Protein AF-G4Q9A7-F1 (afdb_monomer_lite)

pLDDT: mean 78.75, std 16.13, range [38.94, 95.5]

Radius of gyration: 29.59 Å; chains: 1; bounding box: 59×90×65 Å

Structure (mmCIF, N/CA/C/O backbone):
data_AF-G4Q9A7-F1
#
_entry.id   AF-G4Q9A7-F1
#
loop_
_atom_site.group_PDB
_atom_site.id
_atom_site.type_symbol
_atom_site.label_atom_id
_atom_site.label_alt_id
_atom_site.label_comp_id
_atom_site.label_asym_id
_atom_site.label_entity_id
_atom_site.label_seq_id
_atom_site.pdbx_PDB_ins_code
_atom_site.Cartn_x
_atom_site.Cartn_y
_atom_site.Cartn_z
_atom_site.occupancy
_atom_site.B_iso_or_equiv
_atom_site.auth_seq_id
_atom_site.auth_comp_id
_atom_site.auth_asym_id
_atom_site.auth_atom_id
_atom_site.pdbx_PDB_model_num
ATOM 1 N N . MET A 1 1 ? 39.204 -4.825 -16.937 1.00 47.31 1 MET A N 1
ATOM 2 C CA . MET A 1 1 ? 37.774 -4.792 -16.556 1.00 47.31 1 MET A CA 1
ATOM 3 C C . MET A 1 1 ? 37.375 -6.071 -15.795 1.00 47.31 1 MET A C 1
ATOM 5 O O . MET A 1 1 ? 36.718 -6.921 -16.368 1.00 47.31 1 MET A O 1
ATOM 9 N N . LEU A 1 2 ? 37.795 -6.270 -14.532 1.00 53.53 2 LEU A N 1
ATOM 10 C CA . LEU A 1 2 ? 37.547 -7.545 -13.803 1.00 53.53 2 LEU A CA 1
ATOM 11 C C . LEU A 1 2 ? 37.202 -7.400 -12.306 1.00 53.53 2 LEU A C 1
ATOM 13 O O . LEU A 1 2 ? 36.906 -8.392 -11.647 1.00 53.53 2 LEU A O 1
ATOM 17 N N . ARG A 1 3 ? 37.195 -6.180 -11.748 1.00 54.41 3 ARG A N 1
ATOM 18 C CA . ARG A 1 3 ? 36.888 -5.967 -10.319 1.00 54.41 3 ARG A CA 1
ATOM 19 C C . ARG A 1 3 ? 35.410 -6.207 -9.976 1.00 54.41 3 ARG A C 1
ATOM 21 O O . ARG A 1 3 ? 35.099 -6.456 -8.823 1.00 54.41 3 ARG A O 1
ATOM 28 N N . ASN A 1 4 ? 34.518 -6.188 -10.968 1.00 64.62 4 ASN A N 1
ATOM 29 C CA . ASN A 1 4 ? 33.072 -6.302 -10.762 1.00 64.62 4 ASN A CA 1
ATOM 30 C C . ASN A 1 4 ? 32.555 -7.756 -10.837 1.00 64.62 4 ASN A C 1
ATOM 32 O O . ASN A 1 4 ? 31.618 -8.097 -10.132 1.00 64.62 4 ASN A O 1
ATOM 36 N N . ALA A 1 5 ? 33.207 -8.650 -11.593 1.00 71.88 5 ALA A N 1
ATOM 37 C CA . ALA A 1 5 ? 32.721 -10.024 -11.794 1.00 71.88 5 ALA A CA 1
ATOM 38 C C . ALA A 1 5 ? 32.775 -10.884 -10.515 1.00 71.88 5 ALA A C 1
ATOM 40 O O . ALA A 1 5 ? 31.812 -11.571 -10.186 1.00 71.88 5 ALA A O 1
ATOM 41 N N . LYS A 1 6 ? 33.879 -10.808 -9.753 1.00 77.31 6 LYS A N 1
ATOM 42 C CA . LYS A 1 6 ? 34.002 -11.506 -8.457 1.00 77.31 6 LYS A CA 1
ATOM 43 C C . LYS A 1 6 ? 33.049 -10.931 -7.407 1.00 77.31 6 LYS A C 1
ATOM 45 O O . LYS A 1 6 ? 32.463 -11.683 -6.639 1.00 77.31 6 LYS A O 1
ATOM 50 N N . VAL A 1 7 ? 32.866 -9.609 -7.413 1.00 78.69 7 VAL A N 1
ATOM 51 C CA . VAL A 1 7 ? 31.940 -8.915 -6.507 1.00 78.69 7 VAL A CA 1
ATOM 52 C C . VAL A 1 7 ? 30.492 -9.295 -6.824 1.00 78.69 7 VAL A C 1
ATOM 54 O O . VAL A 1 7 ? 29.751 -9.643 -5.915 1.00 78.69 7 VAL A O 1
ATOM 57 N N . GLN A 1 8 ? 30.091 -9.319 -8.098 1.00 72.81 8 GLN A N 1
ATOM 58 C CA . GLN A 1 8 ? 28.752 -9.759 -8.503 1.00 72.81 8 GLN A CA 1
ATOM 59 C C . GLN A 1 8 ? 28.483 -11.226 -8.169 1.00 72.81 8 GLN A C 1
ATOM 61 O O . GLN A 1 8 ? 27.385 -11.549 -7.721 1.00 72.81 8 GLN A O 1
ATOM 66 N N . ALA A 1 9 ? 29.471 -12.105 -8.355 1.00 81.44 9 ALA A N 1
ATOM 67 C CA . ALA A 1 9 ? 29.343 -13.514 -7.999 1.00 81.44 9 ALA A CA 1
ATOM 68 C C . ALA A 1 9 ? 29.120 -13.703 -6.488 1.00 81.44 9 ALA A C 1
ATOM 70 O O . ALA A 1 9 ? 28.230 -14.456 -6.095 1.00 81.44 9 ALA A O 1
ATOM 71 N N . GLU A 1 10 ? 29.857 -12.971 -5.648 1.00 79.62 10 GLU A N 1
ATOM 72 C CA . GLU A 1 10 ? 29.693 -13.043 -4.193 1.00 79.62 10 GLU A CA 1
ATOM 73 C C . GLU A 1 10 ? 28.380 -12.396 -3.726 1.00 79.62 10 GLU A C 1
ATOM 75 O O . GLU A 1 10 ? 27.679 -12.967 -2.897 1.00 79.62 10 GLU A O 1
ATOM 80 N N . VAL A 1 11 ? 27.961 -11.272 -4.323 1.00 80.19 11 VAL A N 1
ATOM 81 C CA . VAL A 1 11 ? 26.635 -10.670 -4.073 1.00 80.19 11 VAL A CA 1
ATOM 82 C C . VAL A 1 11 ? 25.514 -11.646 -4.432 1.00 80.19 11 VAL A C 1
ATOM 84 O O . VAL A 1 11 ? 24.544 -11.773 -3.684 1.00 80.19 11 VAL A O 1
ATOM 87 N N . LYS A 1 12 ? 25.642 -12.359 -5.556 1.00 81.19 12 LYS A N 1
ATOM 88 C CA . LYS A 1 12 ? 24.676 -13.382 -5.968 1.00 81.19 12 LYS A CA 1
ATOM 89 C C . LYS A 1 12 ? 24.626 -14.525 -4.954 1.00 81.19 12 LYS A C 1
ATOM 91 O O . LYS A 1 12 ? 23.538 -14.887 -4.521 1.00 81.19 12 LYS A O 1
ATOM 96 N N . ARG A 1 13 ? 25.786 -15.032 -4.525 1.00 82.75 13 ARG A N 1
ATOM 97 C CA . ARG A 1 13 ? 25.894 -16.092 -3.513 1.00 82.75 13 ARG A CA 1
ATOM 98 C C . ARG A 1 13 ? 25.275 -15.677 -2.175 1.00 82.75 13 ARG A C 1
ATOM 100 O O . ARG A 1 13 ? 24.488 -16.435 -1.619 1.00 82.75 13 ARG A O 1
ATOM 107 N N . LEU A 1 14 ? 25.592 -14.481 -1.677 1.00 79.44 14 LEU A N 1
ATOM 108 C CA . LEU A 1 14 ? 25.073 -13.964 -0.405 1.00 79.44 14 LEU A CA 1
ATOM 109 C C . LEU A 1 14 ? 23.556 -13.765 -0.445 1.00 79.44 14 LEU A C 1
ATOM 111 O O . LEU A 1 14 ? 22.870 -14.181 0.484 1.00 79.44 14 LEU A O 1
ATOM 115 N N . ARG A 1 15 ? 23.016 -13.205 -1.537 1.00 71.12 15 ARG A N 1
ATOM 116 C CA . ARG A 1 15 ? 21.561 -13.099 -1.739 1.00 71.12 15 ARG A CA 1
ATOM 117 C C . ARG A 1 15 ? 20.889 -14.465 -1.713 1.00 71.12 15 ARG A C 1
ATOM 119 O O . ARG A 1 15 ? 19.848 -14.604 -1.092 1.00 71.12 15 ARG A O 1
ATOM 126 N N . GLN A 1 16 ? 21.505 -15.462 -2.340 1.00 68.12 16 GLN A N 1
ATOM 127 C CA . GLN A 1 16 ? 20.978 -16.822 -2.395 1.00 68.12 16 GLN A CA 1
ATOM 128 C C . GLN A 1 16 ? 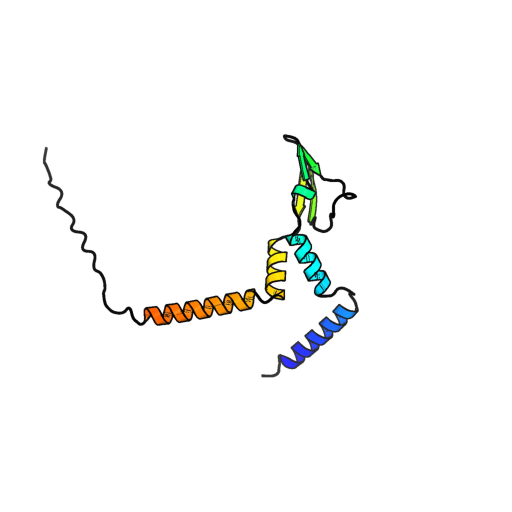20.996 -17.496 -1.014 1.00 68.12 16 GLN A C 1
ATOM 130 O O . GLN A 1 16 ? 20.026 -18.144 -0.641 1.00 68.12 16 GLN A O 1
ATOM 135 N N . ILE A 1 17 ? 22.043 -17.275 -0.211 1.00 71.88 17 ILE A N 1
ATOM 136 C CA . ILE A 1 17 ? 22.110 -17.741 1.186 1.00 71.88 17 ILE A CA 1
ATOM 137 C C . ILE A 1 17 ? 21.037 -17.059 2.047 1.00 71.88 17 ILE A C 1
ATOM 139 O O . ILE A 1 17 ? 20.332 -17.737 2.789 1.00 71.88 17 ILE A O 1
ATOM 143 N N . MET A 1 18 ? 20.878 -15.736 1.933 1.00 62.62 18 MET A N 1
ATOM 144 C CA . MET A 1 18 ? 19.840 -14.996 2.662 1.00 62.62 18 MET A CA 1
ATOM 145 C C . MET A 1 18 ? 18.428 -15.445 2.264 1.00 62.62 18 MET A C 1
ATOM 147 O O . MET A 1 18 ? 17.587 -15.645 3.135 1.0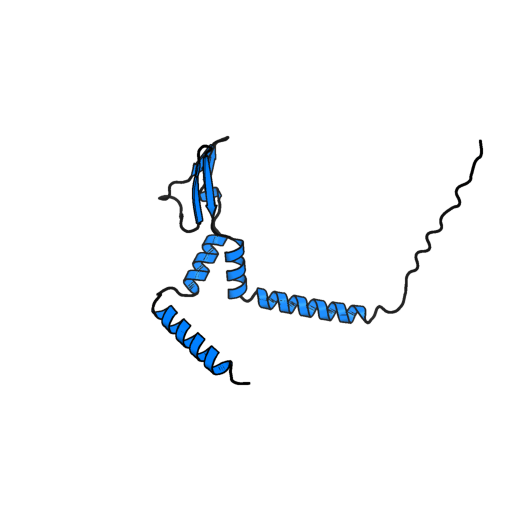0 62.62 18 MET A O 1
ATOM 151 N N . GLN A 1 19 ? 18.191 -15.659 0.968 1.00 59.78 19 GLN A N 1
ATOM 152 C CA . GLN A 1 19 ? 16.923 -16.143 0.416 1.00 59.78 19 GLN A CA 1
ATOM 153 C C . GLN A 1 19 ? 16.600 -17.586 0.828 1.00 59.78 19 GLN A C 1
ATOM 155 O O . GLN A 1 19 ? 15.443 -17.970 0.840 1.00 59.78 19 GLN A O 1
ATOM 160 N N . HIS A 1 20 ? 17.599 -18.403 1.163 1.00 59.91 20 HIS A N 1
ATOM 161 C CA . HIS A 1 20 ? 17.354 -19.730 1.730 1.00 59.91 20 HIS A CA 1
ATOM 162 C C . HIS A 1 20 ? 17.031 -19.691 3.230 1.00 59.91 20 HIS A C 1
ATOM 164 O O . HIS A 1 20 ? 16.467 -20.651 3.745 1.00 59.91 20 HIS A O 1
ATOM 170 N N . HIS A 1 21 ? 17.416 -18.627 3.943 1.00 59.47 21 HIS A N 1
ATOM 171 C CA . HIS A 1 21 ? 17.200 -18.512 5.388 1.00 59.47 21 HIS A CA 1
ATOM 172 C C . HIS A 1 21 ? 15.908 -17.761 5.745 1.00 59.47 21 HIS A C 1
ATOM 174 O O . HIS A 1 21 ? 15.295 -18.060 6.766 1.00 59.47 21 HIS A O 1
ATOM 180 N N . LEU A 1 22 ? 15.473 -16.821 4.898 1.00 57.59 22 LEU A N 1
ATOM 181 C CA . LEU A 1 22 ? 14.101 -16.316 4.884 1.00 57.59 22 LEU A CA 1
ATOM 182 C C . LEU A 1 22 ? 13.340 -17.058 3.788 1.00 57.59 22 LEU A C 1
ATOM 184 O O . LEU A 1 22 ? 13.634 -16.839 2.621 1.00 57.59 22 LEU A O 1
ATOM 188 N N . ASP A 1 23 ? 12.341 -17.865 4.138 1.00 63.44 23 ASP A N 1
ATOM 189 C CA . ASP A 1 23 ? 11.438 -18.558 3.198 1.00 63.44 23 ASP A CA 1
ATOM 190 C C . ASP A 1 23 ? 10.466 -17.575 2.494 1.00 63.44 23 ASP A C 1
ATOM 192 O O . ASP A 1 23 ? 9.271 -17.817 2.369 1.00 63.44 23 ASP A O 1
ATOM 196 N N . VAL A 1 24 ? 10.973 -16.396 2.117 1.00 70.00 24 VAL A N 1
ATOM 197 C CA . VAL A 1 24 ? 10.248 -15.273 1.521 1.00 70.00 24 VAL A CA 1
ATOM 198 C C . VAL A 1 24 ? 10.864 -14.998 0.155 1.00 70.00 24 VAL A C 1
ATOM 200 O O . VAL A 1 24 ? 12.003 -14.537 0.028 1.00 70.00 24 VAL A O 1
ATOM 203 N N . GLY A 1 25 ? 10.108 -15.312 -0.889 1.00 81.44 25 GLY A N 1
ATOM 204 C CA . GLY A 1 25 ? 10.489 -15.124 -2.276 1.00 81.44 25 GLY A CA 1
ATOM 205 C C . GLY A 1 25 ? 10.075 -13.765 -2.838 1.00 81.44 25 GLY A C 1
ATOM 206 O O . GLY A 1 25 ? 9.324 -12.989 -2.251 1.00 81.44 25 GLY A O 1
ATOM 207 N N . VAL A 1 26 ? 10.523 -13.496 -4.066 1.00 83.56 26 VAL A N 1
ATOM 208 C CA . VAL A 1 26 ? 10.082 -12.314 -4.828 1.00 83.56 26 VAL A CA 1
ATOM 209 C C . VAL A 1 26 ? 8.573 -12.361 -5.101 1.00 83.56 26 VAL A C 1
ATOM 211 O O . VAL A 1 26 ? 7.928 -11.319 -5.154 1.00 83.56 26 VAL A O 1
ATOM 214 N N . SER A 1 27 ? 8.001 -13.565 -5.220 1.00 86.38 27 SER A N 1
ATOM 215 C CA . SER A 1 27 ? 6.554 -13.763 -5.352 1.00 86.38 27 SER A CA 1
ATOM 216 C C . SER A 1 27 ? 5.789 -13.155 -4.175 1.00 86.38 27 SER A C 1
ATOM 218 O O . SER A 1 27 ? 4.812 -12.446 -4.395 1.00 86.38 27 SER A O 1
ATOM 220 N N . ASP A 1 28 ? 6.254 -13.368 -2.943 1.00 90.00 28 ASP A N 1
ATOM 221 C CA . ASP A 1 28 ? 5.582 -12.867 -1.740 1.00 90.00 28 ASP A CA 1
ATOM 222 C C . ASP A 1 28 ? 5.627 -11.336 -1.679 1.00 90.00 28 ASP A C 1
ATOM 224 O O . ASP A 1 28 ? 4.632 -10.685 -1.362 1.00 90.00 28 ASP A O 1
ATOM 228 N N . LEU A 1 29 ? 6.755 -10.742 -2.085 1.00 89.94 29 LEU A N 1
ATOM 229 C CA . LEU A 1 29 ? 6.885 -9.289 -2.204 1.00 89.94 29 LEU A CA 1
ATOM 230 C C . LEU A 1 29 ? 5.920 -8.711 -3.249 1.00 89.94 29 LEU A C 1
ATOM 232 O O . LEU A 1 29 ? 5.288 -7.685 -3.002 1.00 89.94 29 LEU A O 1
ATOM 236 N N . VAL A 1 30 ? 5.787 -9.359 -4.410 1.00 91.88 30 VAL A N 1
ATOM 237 C CA . VAL A 1 30 ? 4.857 -8.929 -5.467 1.00 91.88 30 VAL A CA 1
ATOM 238 C C . VAL A 1 30 ? 3.409 -9.050 -4.995 1.00 91.88 30 VAL A C 1
ATOM 240 O O . VAL A 1 30 ? 2.629 -8.119 -5.192 1.00 91.88 30 VAL A O 1
ATOM 243 N N . GLN A 1 31 ? 3.053 -10.151 -4.326 1.00 92.31 31 GLN A N 1
ATOM 244 C CA . GLN A 1 31 ? 1.726 -10.335 -3.733 1.00 92.31 31 GLN A CA 1
ATOM 245 C C . GLN A 1 31 ? 1.419 -9.248 -2.698 1.00 92.31 31 GLN A C 1
ATOM 247 O O . GLN A 1 31 ? 0.332 -8.669 -2.718 1.00 92.31 31 GLN A O 1
ATOM 252 N N . TYR A 1 32 ? 2.387 -8.909 -1.844 1.00 94.44 32 TYR A N 1
ATOM 253 C CA . TYR A 1 32 ? 2.252 -7.808 -0.894 1.00 94.44 32 TYR A CA 1
ATOM 254 C C . TYR A 1 32 ? 2.058 -6.458 -1.596 1.00 94.44 32 TYR A C 1
ATOM 256 O O . TYR A 1 32 ? 1.140 -5.715 -1.258 1.00 94.44 32 TYR A O 1
ATOM 264 N N . CYS A 1 33 ? 2.852 -6.149 -2.626 1.00 94.88 33 CYS A N 1
ATOM 265 C CA . CYS A 1 33 ? 2.704 -4.901 -3.380 1.00 94.88 33 CYS A CA 1
ATOM 266 C C . CYS A 1 33 ? 1.325 -4.793 -4.052 1.00 94.88 33 CYS A C 1
ATOM 268 O O . CYS A 1 33 ? 0.698 -3.737 -3.996 1.00 94.88 33 CYS A O 1
ATOM 270 N N . LEU A 1 34 ? 0.820 -5.882 -4.643 1.00 94.62 34 LEU A N 1
ATOM 271 C CA . LEU A 1 34 ? -0.527 -5.923 -5.226 1.00 94.62 34 LEU A CA 1
ATOM 272 C C . LEU A 1 34 ? -1.605 -5.631 -4.180 1.00 94.62 34 LEU A C 1
ATOM 274 O O . LEU A 1 34 ? -2.545 -4.884 -4.449 1.00 94.62 34 LEU A O 1
ATOM 278 N N . LYS A 1 35 ? -1.439 -6.175 -2.975 1.00 94.75 35 LYS A N 1
ATOM 279 C CA . LYS A 1 35 ? -2.329 -5.914 -1.847 1.00 94.75 35 LYS A CA 1
ATOM 280 C C . LYS A 1 35 ? -2.324 -4.444 -1.436 1.00 94.75 35 LYS A C 1
ATOM 282 O O . LYS A 1 35 ? -3.390 -3.857 -1.297 1.00 94.75 35 LYS A O 1
ATOM 287 N N . VAL A 1 36 ? -1.146 -3.833 -1.298 1.00 95.50 36 VAL A N 1
ATOM 288 C CA . VAL A 1 36 ? -1.005 -2.402 -0.966 1.00 95.50 36 VAL A CA 1
ATOM 289 C C . VAL A 1 36 ? -1.656 -1.522 -2.036 1.00 95.50 36 VAL A C 1
ATOM 291 O O . VAL A 1 36 ? -2.385 -0.585 -1.716 1.00 95.50 36 VAL A O 1
ATOM 294 N N . VAL A 1 37 ? -1.441 -1.837 -3.316 1.00 94.56 37 VAL A N 1
ATOM 295 C CA . VAL A 1 37 ? -2.050 -1.107 -4.437 1.00 94.56 37 VAL A CA 1
ATOM 296 C C . VAL A 1 37 ? -3.579 -1.202 -4.402 1.00 94.56 37 VAL A C 1
ATOM 298 O O . VAL A 1 37 ? -4.260 -0.183 -4.563 1.00 94.56 37 VAL A O 1
ATOM 301 N N . GLY A 1 38 ? -4.103 -2.410 -4.175 1.00 92.50 38 GLY A N 1
ATOM 302 C CA . GLY A 1 38 ? -5.537 -2.700 -4.151 1.00 92.50 38 GLY A CA 1
ATOM 303 C C . GLY A 1 38 ? -6.262 -2.265 -2.878 1.00 92.50 38 GLY A C 1
ATOM 304 O O . GLY A 1 38 ? -7.482 -2.161 -2.899 1.00 92.50 38 GLY A O 1
ATOM 305 N N . ALA A 1 39 ? -5.542 -1.986 -1.791 1.00 94.38 39 ALA A N 1
ATOM 306 C CA . ALA A 1 39 ? -6.137 -1.587 -0.522 1.00 94.38 39 ALA A CA 1
ATOM 307 C C . ALA A 1 39 ? -6.911 -0.272 -0.651 1.00 94.38 39 ALA A C 1
ATOM 309 O O . ALA A 1 39 ? -6.340 0.743 -1.060 1.00 94.38 39 ALA A O 1
ATOM 310 N N . ASP A 1 40 ? -8.183 -0.255 -0.263 1.00 91.75 40 ASP A N 1
ATOM 311 C CA . ASP A 1 40 ? -8.965 0.975 -0.195 1.00 91.75 40 ASP A CA 1
ATOM 312 C C . ASP A 1 40 ? -9.129 1.453 1.249 1.00 91.75 40 ASP A C 1
ATOM 314 O O . ASP A 1 40 ? -9.325 0.660 2.165 1.00 91.75 40 ASP A O 1
ATOM 318 N N . LEU A 1 41 ? -9.068 2.769 1.465 1.00 89.00 41 LEU A N 1
ATOM 319 C CA . LEU A 1 41 ? -9.239 3.339 2.803 1.00 89.00 41 LEU A CA 1
ATOM 320 C C . LEU A 1 41 ? -10.669 3.126 3.325 1.00 89.00 41 LEU A C 1
ATOM 322 O O . LEU A 1 41 ? -10.863 3.022 4.537 1.00 89.00 41 LEU A O 1
ATOM 326 N N . GLY A 1 42 ? -11.650 3.050 2.419 1.00 90.12 42 GLY A N 1
ATOM 327 C CA . GLY A 1 42 ? -13.056 2.828 2.750 1.00 90.12 42 GLY A CA 1
ATOM 328 C C . GLY A 1 42 ? -13.320 1.503 3.464 1.00 90.12 42 GLY A C 1
ATOM 329 O O . GLY A 1 42 ? -14.224 1.440 4.293 1.00 90.12 42 GLY A O 1
ATOM 330 N N . ASP A 1 43 ? -12.490 0.483 3.235 1.00 91.19 43 ASP A N 1
ATOM 331 C CA . ASP A 1 43 ? -12.619 -0.807 3.919 1.00 91.19 43 ASP A CA 1
ATOM 332 C C . ASP A 1 43 ? -12.307 -0.685 5.418 1.00 91.19 43 ASP A C 1
ATOM 334 O O . ASP A 1 43 ? -12.902 -1.365 6.250 1.00 91.19 43 ASP A O 1
ATOM 338 N N . TYR A 1 44 ? -11.397 0.219 5.789 1.00 91.56 44 TYR A N 1
ATOM 339 C CA . TYR A 1 44 ? -10.912 0.361 7.165 1.00 91.56 44 TYR A CA 1
ATOM 340 C C . TYR A 1 44 ? -11.659 1.419 7.963 1.00 91.56 44 TYR A C 1
ATOM 342 O O . TYR A 1 44 ? -11.542 1.450 9.190 1.00 91.56 44 TYR A O 1
ATOM 350 N N . VAL A 1 45 ? -12.375 2.320 7.291 1.00 92.00 45 VAL A N 1
ATOM 351 C CA . VAL A 1 45 ? -12.886 3.544 7.901 1.00 92.00 45 VAL A CA 1
ATOM 352 C C . VAL A 1 45 ? -14.339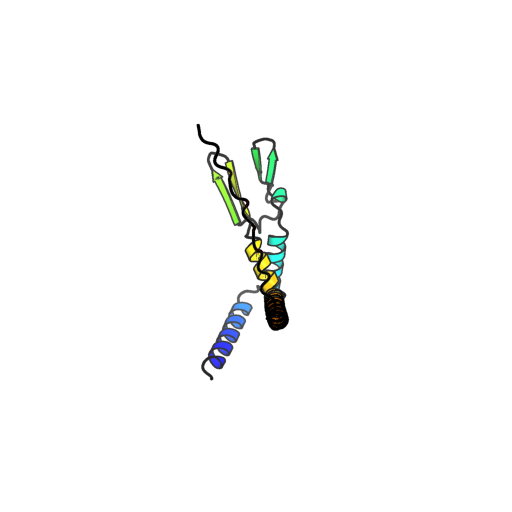 3.778 7.524 1.00 92.00 45 VAL A C 1
ATOM 354 O O . VAL A 1 45 ? -14.699 3.861 6.356 1.00 92.00 45 VAL A O 1
ATOM 357 N N . THR A 1 46 ? -15.171 3.991 8.539 1.00 89.12 46 THR A N 1
ATOM 358 C CA . THR A 1 46 ? -16.558 4.425 8.368 1.00 89.12 46 THR A CA 1
ATOM 359 C C . THR A 1 46 ? -16.730 5.862 8.844 1.00 89.12 46 THR A C 1
ATOM 361 O O . THR A 1 46 ? -16.310 6.237 9.943 1.00 89.12 46 THR A O 1
ATOM 364 N N . PHE A 1 47 ? -17.366 6.671 7.999 1.00 86.12 47 PHE A N 1
ATOM 365 C CA . PHE A 1 47 ? -17.704 8.059 8.290 1.00 86.12 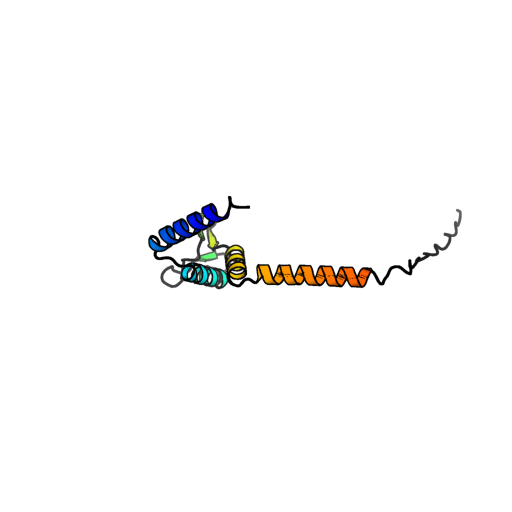47 PHE A CA 1
ATOM 366 C C . PHE A 1 47 ? -19.166 8.138 8.732 1.00 86.12 47 PHE A C 1
ATOM 368 O O . PHE A 1 47 ? -20.065 7.754 7.987 1.00 86.12 47 PHE A O 1
ATOM 375 N N . ASN A 1 48 ? -19.415 8.639 9.942 1.00 84.56 48 ASN A N 1
ATOM 376 C CA . ASN A 1 48 ? -20.760 8.911 10.440 1.00 84.56 48 ASN A CA 1
ATOM 377 C C . ASN A 1 48 ? -20.854 10.377 10.879 1.00 84.56 48 ASN A C 1
ATOM 379 O O . ASN A 1 48 ? -20.507 10.732 12.010 1.00 84.56 48 ASN A O 1
ATOM 383 N N . GLY A 1 49 ? -21.266 11.243 9.949 1.00 84.62 49 GLY A N 1
ATOM 384 C CA . GLY A 1 49 ? -21.262 12.692 10.141 1.00 84.62 49 GLY A CA 1
ATOM 385 C C . GLY A 1 49 ? -19.845 13.213 10.392 1.00 84.62 49 GLY A C 1
ATOM 386 O O . GLY A 1 49 ? -18.982 13.104 9.528 1.00 84.62 49 GLY A O 1
ATOM 387 N N . PHE A 1 50 ? -19.605 13.749 11.590 1.00 80.69 50 PHE A N 1
ATOM 388 C CA . PHE A 1 50 ? -18.297 14.267 12.018 1.00 80.69 50 PHE A CA 1
ATOM 389 C C . PHE A 1 50 ? -17.422 13.233 12.745 1.00 80.69 50 PHE A C 1
ATOM 391 O O . PHE A 1 50 ? -16.343 13.573 13.222 1.00 80.69 50 PHE A O 1
ATOM 398 N N . ASN A 1 51 ? -17.884 11.986 12.884 1.00 82.38 51 ASN A N 1
ATOM 399 C CA . ASN A 1 51 ? -17.155 10.941 13.594 1.00 82.38 51 ASN A CA 1
ATOM 400 C C . ASN A 1 51 ? -16.575 9.913 12.619 1.00 82.38 51 ASN A C 1
ATOM 402 O O . ASN A 1 51 ? -17.250 9.466 11.691 1.00 82.38 51 ASN A O 1
ATOM 406 N N . VAL A 1 52 ? -15.329 9.523 12.873 1.00 86.25 52 VAL A N 1
ATOM 407 C CA . VAL A 1 52 ? -14.594 8.516 12.108 1.00 86.25 52 VAL A CA 1
ATOM 408 C C . VAL A 1 52 ? -14.405 7.291 12.993 1.00 86.25 52 VAL A C 1
ATOM 410 O O . VAL A 1 52 ? -13.864 7.404 14.095 1.00 86.25 52 VAL A O 1
ATOM 413 N N . LYS A 1 53 ? -14.840 6.122 12.518 1.00 88.69 53 LYS A N 1
ATOM 414 C CA . LYS A 1 53 ? -14.665 4.845 13.220 1.00 88.69 53 LYS A CA 1
ATOM 415 C C . LYS A 1 53 ? -13.874 3.869 12.368 1.00 88.69 53 LYS A C 1
ATOM 417 O O . LYS A 1 53 ? -14.122 3.756 11.170 1.00 88.69 53 LYS A O 1
ATOM 422 N N . LEU A 1 54 ? -12.961 3.145 13.006 1.00 91.31 54 LEU A N 1
ATOM 423 C CA . LEU A 1 54 ? -12.242 2.052 12.364 1.00 91.31 54 LEU A CA 1
ATOM 424 C C . LEU A 1 54 ? -13.111 0.792 12.306 1.00 91.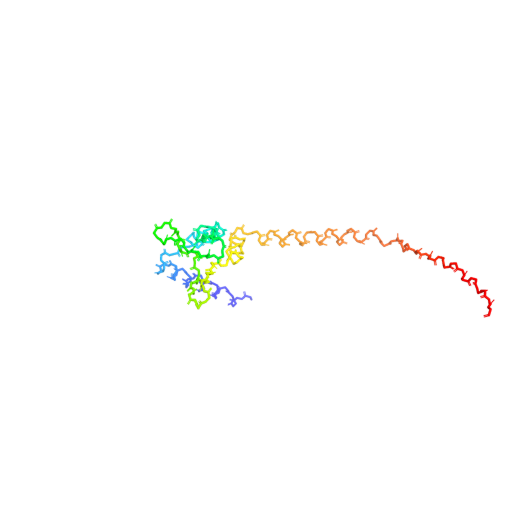31 54 LEU A C 1
ATOM 426 O O . LEU A 1 54 ? -13.877 0.522 13.236 1.00 91.31 54 LEU A O 1
ATOM 430 N N . ALA A 1 55 ? -12.975 0.031 11.225 1.00 90.50 55 ALA A N 1
ATOM 431 C CA . ALA A 1 55 ? -13.557 -1.297 11.096 1.00 90.50 55 ALA A CA 1
ATOM 432 C C . ALA A 1 55 ? -12.908 -2.285 12.083 1.00 90.50 55 ALA A C 1
ATOM 434 O O . ALA A 1 55 ? -11.764 -2.106 12.511 1.00 90.50 55 ALA A O 1
ATOM 435 N N . ASP A 1 56 ? -13.639 -3.340 12.455 1.00 89.88 56 ASP A N 1
ATOM 436 C CA . ASP A 1 56 ? -13.091 -4.382 13.323 1.00 89.88 56 ASP A CA 1
ATOM 437 C C . ASP A 1 56 ? -11.996 -5.150 12.571 1.00 89.88 56 ASP A C 1
ATOM 439 O O . ASP A 1 56 ? -12.230 -5.693 11.490 1.00 89.88 56 ASP A O 1
ATOM 443 N N . SER A 1 57 ? -10.816 -5.252 13.183 1.00 89.19 57 SER A N 1
ATOM 444 C CA . SER A 1 57 ? -9.679 -6.052 12.709 1.00 89.19 57 SER A CA 1
ATOM 445 C C . SER A 1 57 ? -10.023 -7.509 12.372 1.00 89.19 57 SER A C 1
ATOM 447 O O . SER A 1 57 ? -9.327 -8.137 11.585 1.00 89.19 57 SER A O 1
ATOM 449 N N . LYS A 1 58 ? -11.097 -8.069 12.943 1.00 91.00 58 LYS A N 1
ATOM 450 C CA . LYS A 1 58 ? -11.573 -9.422 12.609 1.00 91.00 58 LYS A CA 1
ATOM 451 C C . LYS A 1 58 ? -12.276 -9.503 11.257 1.00 91.00 58 LYS A C 1
ATOM 453 O O . LYS A 1 58 ? -12.432 -10.594 10.719 1.00 91.00 58 LYS A O 1
ATOM 458 N N . THR A 1 59 ? -12.753 -8.369 10.753 1.00 89.12 59 THR A N 1
ATOM 459 C CA . THR A 1 59 ? -13.541 -8.275 9.518 1.00 89.12 59 THR A CA 1
ATOM 460 C C . THR A 1 59 ? -12.751 -7.730 8.339 1.00 89.12 59 THR A C 1
ATOM 462 O O . THR A 1 59 ? -13.180 -7.911 7.204 1.00 89.12 59 THR A O 1
ATOM 465 N N . VAL A 1 60 ? -11.610 -7.084 8.593 1.00 89.31 60 VAL A N 1
ATOM 466 C CA . VAL A 1 60 ? -10.801 -6.428 7.562 1.00 89.31 60 VAL A CA 1
ATOM 467 C C . VAL A 1 60 ? -9.337 -6.809 7.692 1.00 89.31 60 VAL A C 1
ATOM 469 O O . VAL A 1 60 ? -8.825 -7.041 8.785 1.00 89.31 60 VAL A O 1
ATOM 472 N N . ASP A 1 61 ? -8.646 -6.862 6.562 1.00 88.88 61 ASP A N 1
ATOM 473 C CA . ASP A 1 61 ? -7.246 -7.254 6.507 1.00 88.88 61 ASP A CA 1
ATOM 474 C C . ASP A 1 61 ? -6.319 -6.089 6.864 1.00 88.88 61 ASP A C 1
ATOM 476 O O . ASP A 1 61 ? -5.965 -5.267 6.027 1.00 88.88 61 ASP A O 1
ATOM 480 N N . THR A 1 62 ? -5.872 -6.019 8.113 1.00 91.88 62 THR A N 1
ATOM 481 C CA . THR A 1 62 ? -5.079 -4.880 8.599 1.00 91.88 62 THR A CA 1
ATOM 482 C C . THR A 1 62 ? -3.603 -4.904 8.192 1.00 91.88 62 THR A C 1
ATOM 484 O O . THR A 1 62 ? -2.839 -4.064 8.656 1.00 91.88 62 THR A O 1
ATOM 487 N N . SER A 1 63 ? -3.154 -5.850 7.364 1.00 92.19 63 SER A N 1
ATOM 488 C CA . SER A 1 63 ? -1.721 -5.994 7.035 1.00 92.19 63 SER A CA 1
ATOM 489 C C . SER A 1 63 ? -1.134 -4.861 6.187 1.00 92.19 63 SER A C 1
ATOM 491 O O . SER A 1 63 ? 0.081 -4.721 6.131 1.00 92.19 63 SER A O 1
ATOM 493 N N . VAL A 1 64 ? -1.977 -4.053 5.541 1.00 94.50 64 VAL A N 1
ATOM 494 C CA . VAL A 1 64 ? -1.580 -2.855 4.776 1.00 94.50 64 VAL A CA 1
ATOM 495 C C . VAL A 1 64 ? -1.684 -1.568 5.600 1.00 94.50 64 VAL A C 1
ATOM 497 O O . VAL A 1 64 ? -1.476 -0.471 5.080 1.00 94.50 64 VAL A O 1
ATOM 500 N N . VAL A 1 65 ? -2.048 -1.676 6.881 1.00 94.25 65 VAL A N 1
ATOM 501 C CA . VAL A 1 65 ? -2.092 -0.541 7.802 1.00 94.25 65 VAL A CA 1
ATOM 502 C C . VAL A 1 65 ? -0.692 -0.328 8.365 1.00 94.25 65 VAL A C 1
ATOM 504 O O . VAL A 1 65 ? -0.164 -1.168 9.087 1.00 94.25 65 VAL A O 1
ATOM 507 N N . SER A 1 66 ? -0.104 0.822 8.048 1.00 94.12 66 SER A N 1
ATOM 508 C CA . SER A 1 66 ? 1.247 1.192 8.474 1.00 94.12 66 SER A CA 1
ATOM 509 C C . SER A 1 66 ? 1.259 1.762 9.895 1.00 94.12 66 SER A C 1
ATOM 511 O O . SER A 1 66 ? 2.150 1.465 10.689 1.00 94.12 66 SER A O 1
ATOM 513 N N . GLU A 1 67 ? 0.262 2.580 10.248 1.00 93.38 67 GLU A N 1
ATOM 514 C CA . GLU A 1 67 ? 0.216 3.243 11.552 1.00 93.38 67 GLU A CA 1
ATOM 515 C C . GLU A 1 67 ? -1.222 3.533 11.995 1.00 93.38 67 GLU A C 1
ATOM 517 O O . GLU A 1 67 ? -2.046 3.987 11.201 1.00 93.38 67 GLU A O 1
ATOM 522 N N . VAL A 1 68 ? -1.500 3.347 13.289 1.00 92.50 68 VAL A N 1
ATOM 523 C CA . VAL A 1 68 ? -2.734 3.803 13.946 1.00 92.50 68 VAL A CA 1
ATOM 524 C C . VAL A 1 68 ? -2.366 4.627 15.178 1.00 92.50 68 VAL A C 1
ATOM 526 O O . VAL A 1 68 ? -1.590 4.188 16.025 1.00 92.50 68 VAL A O 1
ATOM 529 N N . LYS A 1 69 ? -2.937 5.827 15.291 1.00 92.69 69 LYS A N 1
ATOM 530 C CA . LYS A 1 69 ? -2.750 6.757 16.410 1.00 92.69 69 LYS A CA 1
ATOM 531 C C . LYS A 1 69 ? -4.098 7.220 16.937 1.00 92.69 69 LYS A C 1
ATOM 533 O O . LYS A 1 69 ? -4.939 7.668 16.165 1.00 92.69 69 LYS A O 1
ATOM 538 N N . GLN A 1 70 ? -4.275 7.190 18.254 1.00 91.00 70 GLN A N 1
ATOM 539 C CA . GLN A 1 70 ? -5.438 7.770 18.921 1.00 91.00 70 GLN A CA 1
ATOM 540 C C . GLN A 1 70 ? -4.995 8.990 19.731 1.00 91.00 70 GLN A C 1
ATOM 542 O O . GLN A 1 70 ? -4.231 8.873 20.687 1.00 91.00 70 GLN A O 1
ATOM 547 N N . GLY A 1 71 ? -5.433 10.170 19.301 1.00 89.25 71 GLY A N 1
ATOM 548 C CA . GLY A 1 71 ? -5.184 11.442 19.972 1.00 89.25 71 GLY A CA 1
ATOM 549 C C . GLY A 1 71 ? -6.411 11.941 20.731 1.00 89.25 71 GLY A C 1
ATOM 550 O O . GLY A 1 71 ? -7.451 11.285 20.770 1.00 89.25 71 GLY A O 1
ATOM 551 N N . LYS A 1 72 ? -6.297 13.144 21.306 1.00 86.31 72 LYS A N 1
ATOM 552 C CA . LYS A 1 72 ? -7.419 13.818 21.983 1.00 86.31 72 LYS A CA 1
ATOM 553 C C . LYS A 1 72 ? -8.590 14.096 21.037 1.00 86.31 72 LYS A C 1
ATOM 555 O O . LYS A 1 72 ? -9.736 13.972 21.450 1.00 86.31 72 LYS A O 1
ATOM 560 N N . ASP A 1 73 ? -8.285 14.412 19.780 1.00 81.00 73 ASP A N 1
ATOM 561 C CA . ASP A 1 73 ? -9.266 14.872 18.791 1.00 81.00 73 ASP A CA 1
ATOM 562 C C . ASP A 1 73 ? -9.756 13.764 17.844 1.00 81.00 73 ASP A C 1
ATOM 564 O O . ASP A 1 73 ? -10.570 14.019 16.961 1.00 81.00 73 ASP A O 1
ATOM 568 N N . GLY A 1 74 ? -9.281 12.523 18.010 1.00 85.38 74 GLY A N 1
ATOM 569 C CA . GLY A 1 74 ? -9.738 11.390 17.207 1.00 85.38 74 GLY A CA 1
ATOM 570 C C . GLY A 1 74 ? -8.642 10.410 16.809 1.00 85.38 74 GLY A C 1
ATOM 571 O O . GLY A 1 74 ? -7.574 10.336 17.420 1.00 85.38 74 GLY A O 1
ATOM 572 N N . ILE A 1 75 ? -8.946 9.621 15.780 1.00 89.38 75 ILE A N 1
ATOM 573 C CA . ILE A 1 75 ? -8.100 8.537 15.283 1.00 89.38 75 ILE A CA 1
ATOM 574 C C . ILE A 1 75 ? -7.436 8.975 13.977 1.00 89.38 75 ILE A C 1
ATOM 576 O O . ILE A 1 75 ? -8.099 9.463 13.066 1.00 89.38 75 ILE A O 1
ATOM 580 N N . SER A 1 76 ? -6.127 8.767 13.879 1.00 89.94 76 SER A N 1
ATOM 581 C CA . SER A 1 76 ? -5.350 8.899 12.651 1.00 89.94 76 SER A CA 1
ATOM 582 C C . SER A 1 76 ? -4.877 7.518 12.216 1.00 89.94 76 SER A C 1
ATOM 584 O O . SER A 1 76 ? -4.295 6.778 13.011 1.00 89.94 76 SER A O 1
ATOM 586 N N . ILE A 1 77 ? -5.136 7.176 10.957 1.00 91.56 77 ILE A N 1
ATOM 587 C CA . ILE A 1 77 ? -4.684 5.939 10.326 1.00 91.56 77 ILE A CA 1
ATOM 588 C C . ILE A 1 77 ? -3.810 6.285 9.123 1.00 91.56 77 ILE A C 1
ATOM 590 O O . ILE A 1 77 ? -4.107 7.221 8.377 1.00 91.56 77 ILE A O 1
ATOM 594 N N . LYS A 1 78 ? -2.726 5.535 8.940 1.00 93.50 78 LYS A N 1
ATOM 595 C CA . LYS A 1 78 ? -1.907 5.564 7.731 1.00 93.50 78 LYS A CA 1
ATOM 596 C C . LYS A 1 78 ? -1.862 4.178 7.127 1.00 93.50 78 LYS A C 1
ATOM 598 O O . LYS A 1 78 ? -1.638 3.195 7.831 1.00 93.50 78 LYS A O 1
ATOM 603 N N . MET A 1 79 ? -2.039 4.128 5.818 1.00 94.69 79 MET A N 1
ATOM 604 C CA . MET A 1 79 ? -1.836 2.919 5.034 1.00 94.69 79 MET A CA 1
ATOM 605 C C . MET A 1 79 ? -0.420 2.897 4.469 1.00 94.69 79 MET A C 1
ATOM 607 O O . MET A 1 79 ? 0.269 3.919 4.449 1.00 94.69 79 MET A O 1
ATOM 611 N N . GLU A 1 80 ? -0.006 1.722 4.026 1.00 95.38 80 GLU A N 1
ATOM 612 C CA . GLU A 1 80 ? 1.225 1.525 3.276 1.00 95.38 80 GLU A CA 1
ATOM 613 C C . GLU A 1 80 ? 1.279 2.378 2.004 1.00 95.38 80 GLU A C 1
ATOM 615 O O . GLU A 1 80 ? 0.255 2.722 1.400 1.00 95.38 80 GLU A O 1
ATOM 620 N N . ASP A 1 81 ? 2.495 2.741 1.597 1.00 95.31 81 ASP A N 1
ATOM 621 C CA . ASP A 1 81 ? 2.701 3.657 0.478 1.00 95.31 81 ASP A CA 1
ATOM 622 C C . ASP A 1 81 ? 2.404 2.973 -0.867 1.00 95.31 81 ASP A C 1
ATOM 624 O O . ASP A 1 81 ? 3.188 2.177 -1.397 1.00 95.31 81 ASP A O 1
ATOM 628 N N . LYS A 1 82 ? 1.267 3.344 -1.466 1.00 94.81 82 LYS A N 1
ATOM 629 C CA . LYS A 1 82 ? 0.860 2.875 -2.795 1.00 94.81 82 LYS A CA 1
ATOM 630 C C . LYS A 1 82 ? 1.871 3.215 -3.881 1.00 94.81 82 LYS A C 1
ATOM 632 O O . LYS A 1 82 ? 2.026 2.434 -4.816 1.00 94.81 82 LYS A O 1
ATOM 637 N N . LYS A 1 83 ? 2.547 4.363 -3.792 1.00 94.19 83 LYS A N 1
ATOM 638 C CA . LYS A 1 83 ? 3.536 4.769 -4.793 1.00 94.19 83 LYS A CA 1
ATOM 639 C C . LYS A 1 83 ? 4.730 3.827 -4.763 1.00 94.19 83 LYS A C 1
ATOM 641 O O . LYS A 1 83 ? 5.137 3.339 -5.814 1.00 94.19 83 LYS A O 1
ATOM 646 N N . TRP A 1 84 ? 5.240 3.528 -3.571 1.00 94.94 84 TRP A N 1
ATOM 647 C CA . TRP A 1 84 ? 6.319 2.558 -3.401 1.00 94.94 84 TRP A CA 1
ATOM 648 C C . TRP A 1 84 ? 5.948 1.188 -3.992 1.00 94.94 84 TRP A C 1
ATOM 650 O O . TRP A 1 84 ? 6.733 0.609 -4.746 1.00 94.94 84 TRP A O 1
ATOM 660 N N . ALA A 1 85 ? 4.733 0.700 -3.719 1.00 95.44 85 ALA A N 1
ATOM 661 C CA . ALA A 1 85 ? 4.268 -0.583 -4.239 1.00 95.44 85 ALA A CA 1
ATOM 662 C C . ALA A 1 85 ? 4.149 -0.580 -5.776 1.00 95.44 85 ALA A C 1
ATOM 664 O O . ALA A 1 85 ? 4.600 -1.519 -6.434 1.00 95.44 85 ALA A O 1
ATOM 665 N N . TRP A 1 86 ? 3.617 0.497 -6.365 1.00 94.31 86 TRP A N 1
ATOM 666 C CA . TRP A 1 86 ? 3.562 0.675 -7.820 1.00 94.31 86 TRP A CA 1
ATOM 667 C C . TRP A 1 86 ? 4.945 0.713 -8.465 1.00 94.31 86 TRP A C 1
ATOM 669 O O . TRP A 1 86 ? 5.168 0.036 -9.467 1.00 94.31 86 TRP A O 1
ATOM 679 N N . GLU A 1 87 ? 5.885 1.468 -7.895 1.00 93.25 87 GLU A N 1
ATOM 680 C CA . GLU A 1 87 ? 7.259 1.531 -8.395 1.00 93.25 87 GLU A CA 1
ATOM 681 C C . GLU A 1 87 ? 7.941 0.162 -8.333 1.00 93.25 87 GLU A C 1
ATOM 683 O O . GLU A 1 87 ? 8.685 -0.201 -9.246 1.00 93.25 87 GLU A O 1
ATOM 688 N N . MET A 1 88 ? 7.683 -0.621 -7.281 1.00 92.56 88 MET A N 1
ATOM 689 C CA . MET A 1 88 ? 8.230 -1.970 -7.176 1.00 92.56 88 MET A CA 1
ATOM 690 C C . MET A 1 88 ? 7.652 -2.925 -8.218 1.00 92.56 88 MET A C 1
ATOM 692 O O . MET A 1 88 ? 8.407 -3.671 -8.844 1.00 92.56 88 MET A O 1
ATOM 696 N N . LEU A 1 89 ? 6.342 -2.860 -8.460 1.00 92.56 89 LEU A N 1
ATOM 697 C CA . LEU A 1 89 ? 5.692 -3.635 -9.517 1.00 92.56 89 LEU A CA 1
ATOM 698 C C . LEU A 1 89 ? 6.196 -3.229 -10.907 1.00 92.56 89 LEU A C 1
ATOM 700 O O . LEU A 1 89 ? 6.520 -4.101 -11.711 1.00 92.56 89 LEU A O 1
ATOM 704 N N . ALA A 1 90 ? 6.332 -1.929 -11.178 1.00 90.50 90 ALA A N 1
ATOM 705 C CA . ALA A 1 90 ? 6.848 -1.425 -12.450 1.00 90.50 90 ALA A CA 1
ATOM 706 C C . ALA A 1 90 ? 8.271 -1.932 -12.731 1.00 90.50 90 ALA A C 1
ATOM 708 O O . ALA A 1 90 ? 8.538 -2.405 -13.835 1.00 90.50 90 ALA A O 1
ATOM 709 N N . LYS A 1 91 ? 9.149 -1.910 -11.718 1.00 88.88 91 LYS A N 1
ATOM 710 C CA . LYS A 1 91 ? 10.513 -2.464 -11.793 1.00 88.88 91 LYS A CA 1
ATOM 711 C C . LYS A 1 91 ? 10.514 -3.972 -12.029 1.00 88.88 91 LYS A C 1
ATOM 713 O O . LYS A 1 91 ? 11.294 -4.470 -12.833 1.00 88.88 91 LYS A O 1
ATOM 718 N N . TYR A 1 92 ? 9.649 -4.714 -11.336 1.00 87.75 92 TYR A N 1
ATOM 719 C CA . TYR A 1 92 ? 9.567 -6.169 -11.490 1.00 87.75 92 TYR A CA 1
ATOM 720 C C . TYR A 1 92 ? 9.071 -6.583 -12.885 1.00 87.75 92 TYR A C 1
ATOM 722 O O . TYR A 1 92 ? 9.571 -7.551 -13.453 1.00 87.75 92 TYR A O 1
ATOM 730 N N . LEU A 1 93 ? 8.123 -5.831 -13.452 1.00 87.69 93 LEU A N 1
ATOM 731 C CA . LEU A 1 93 ? 7.562 -6.069 -14.786 1.00 87.69 93 LEU A CA 1
ATOM 732 C C . LEU A 1 93 ? 8.409 -5.473 -15.926 1.00 87.69 93 LEU A C 1
ATOM 734 O O . LEU A 1 93 ? 8.119 -5.727 -17.095 1.00 87.69 93 LEU A O 1
ATOM 738 N N . GLY A 1 94 ? 9.443 -4.685 -15.611 1.00 85.12 94 GLY A N 1
ATOM 739 C CA . GLY A 1 94 ? 10.306 -4.021 -16.594 1.00 85.12 94 GLY A CA 1
ATOM 740 C C . GLY A 1 94 ? 9.640 -2.855 -17.333 1.00 85.12 94 GLY A C 1
ATOM 741 O O . GLY A 1 94 ? 10.056 -2.501 -18.440 1.00 85.12 94 GLY A O 1
ATOM 742 N N . PHE A 1 95 ? 8.587 -2.263 -16.760 1.00 84.81 95 PHE A N 1
ATOM 743 C CA . PHE A 1 95 ? 7.911 -1.102 -17.348 1.00 84.81 95 PHE A CA 1
ATOM 744 C C . PHE A 1 95 ? 8.772 0.157 -17.305 1.00 84.81 95 PHE A C 1
ATOM 746 O O . PHE A 1 95 ? 8.712 0.952 -18.239 1.00 84.81 95 PHE A O 1
ATOM 753 N N . ASP A 1 96 ? 9.611 0.300 -16.283 1.00 79.88 96 ASP A N 1
ATOM 754 C CA . ASP A 1 96 ? 10.589 1.379 -16.164 1.00 79.88 96 ASP A CA 1
ATOM 755 C C . ASP A 1 96 ? 11.586 1.373 -17.335 1.00 79.88 96 ASP A C 1
ATOM 757 O O . ASP A 1 96 ? 11.755 2.377 -18.024 1.00 79.88 96 ASP A O 1
ATOM 761 N N . ALA A 1 97 ? 12.172 0.215 -17.641 1.00 76.62 97 ALA A N 1
ATOM 762 C CA . ALA A 1 97 ? 13.090 0.055 -18.764 1.00 76.62 97 ALA A CA 1
ATOM 763 C C . ALA A 1 97 ? 12.400 0.295 -20.118 1.00 76.62 97 ALA A C 1
ATOM 765 O O . ALA A 1 97 ? 12.984 0.879 -21.034 1.00 76.62 97 ALA A O 1
ATOM 766 N N . MET A 1 98 ? 11.142 -0.137 -20.252 1.00 75.62 98 MET A N 1
ATOM 767 C CA . MET A 1 98 ? 10.368 0.068 -21.474 1.00 75.62 98 MET A CA 1
ATOM 768 C C . MET A 1 98 ? 9.987 1.540 -21.680 1.00 75.62 98 MET A C 1
ATOM 770 O O . MET A 1 98 ? 9.956 2.007 -22.820 1.00 75.62 98 MET A O 1
ATOM 774 N N . GLU A 1 99 ? 9.695 2.273 -20.607 1.00 79.81 99 GLU A N 1
ATOM 775 C CA . GLU A 1 99 ? 9.400 3.704 -20.656 1.00 79.81 99 GLU A CA 1
ATOM 776 C C . GLU A 1 99 ? 10.639 4.523 -21.033 1.00 79.81 99 GLU A C 1
ATOM 778 O O . GLU A 1 99 ? 10.552 5.381 -21.911 1.00 79.81 99 GLU A O 1
ATOM 783 N N . GLU A 1 100 ? 11.801 4.223 -20.450 1.00 80.50 100 GLU A N 1
ATOM 784 C CA . GLU A 1 100 ? 13.054 4.903 -20.799 1.00 80.50 100 GLU A CA 1
ATOM 785 C C . GLU A 1 100 ? 13.444 4.661 -22.262 1.00 80.50 100 GLU A C 1
ATOM 787 O O . GLU A 1 100 ? 13.723 5.615 -22.989 1.00 80.50 100 GLU A O 1
ATOM 792 N N . LEU A 1 101 ? 13.326 3.422 -22.754 1.00 77.94 101 LEU A N 1
ATOM 793 C CA . LEU A 1 101 ? 13.562 3.118 -24.168 1.00 77.94 101 LEU A CA 1
ATOM 794 C C . LEU A 1 101 ? 12.602 3.889 -25.092 1.00 77.94 101 LEU A C 1
ATOM 796 O O . LEU A 1 101 ? 12.999 4.357 -26.159 1.00 77.94 101 LEU A O 1
ATOM 800 N N . LYS A 1 102 ? 11.328 4.030 -24.703 1.00 82.31 102 LYS A N 1
ATOM 801 C CA . LYS A 1 102 ? 10.353 4.832 -25.458 1.00 82.31 102 LYS A CA 1
ATOM 802 C C . LYS A 1 102 ? 10.731 6.312 -25.459 1.00 82.31 102 LYS A C 1
ATOM 804 O O . LYS A 1 102 ? 10.674 6.935 -26.516 1.00 82.31 102 LYS A O 1
ATOM 809 N N . LYS A 1 103 ? 11.140 6.868 -24.313 1.00 86.50 103 LYS A N 1
ATOM 810 C CA . LYS A 1 103 ? 11.593 8.264 -24.198 1.00 86.50 103 LYS A CA 1
ATOM 811 C C . LYS A 1 103 ? 12.823 8.532 -25.059 1.00 86.50 103 LYS A C 1
ATOM 813 O O . LYS A 1 103 ? 12.871 9.565 -25.717 1.00 86.50 103 LYS A O 1
ATOM 818 N N . GLU A 1 104 ? 13.801 7.631 -25.071 1.00 84.38 104 GLU A N 1
ATOM 819 C CA . GLU A 1 104 ? 14.992 7.759 -25.919 1.00 84.38 104 GLU A CA 1
ATOM 820 C C . GLU A 1 104 ? 14.638 7.731 -27.406 1.00 84.38 104 GLU A C 1
ATOM 822 O O . GLU A 1 104 ? 15.092 8.597 -28.151 1.00 84.38 104 GLU A O 1
ATOM 827 N N . LYS A 1 105 ? 13.769 6.802 -27.828 1.00 85.25 105 LYS A N 1
ATOM 828 C CA . LYS A 1 105 ? 13.285 6.740 -29.216 1.00 85.25 105 LYS A CA 1
ATOM 829 C C . LYS A 1 105 ? 12.550 8.012 -29.633 1.00 85.25 105 LYS A C 1
ATOM 831 O O . LYS A 1 105 ? 12.867 8.569 -30.675 1.00 85.25 105 LYS A O 1
ATOM 836 N N . LEU A 1 106 ? 11.637 8.505 -28.794 1.00 88.38 106 LEU A N 1
ATOM 837 C CA . LEU A 1 106 ? 10.926 9.767 -29.026 1.00 88.38 106 LEU A CA 1
ATOM 838 C C . LEU A 1 106 ? 11.885 10.959 -29.116 1.00 88.38 106 LEU A C 1
ATOM 840 O O . LEU A 1 106 ? 11.714 11.821 -29.969 1.00 88.38 106 LEU A O 1
ATOM 844 N N . LYS A 1 107 ? 12.910 11.023 -28.257 1.00 88.56 107 LYS A N 1
ATOM 845 C CA . LYS A 1 107 ? 13.925 12.087 -28.318 1.00 88.56 107 LYS A CA 1
ATOM 846 C C . LYS A 1 107 ? 14.743 12.028 -29.607 1.00 88.56 107 LYS A C 1
ATOM 848 O O . LYS A 1 107 ? 15.026 13.083 -30.162 1.00 88.56 107 LYS A O 1
ATOM 853 N N . ALA A 1 108 ? 15.117 10.833 -30.062 1.00 86.19 108 ALA A N 1
ATOM 854 C CA . ALA A 1 108 ? 15.831 10.651 -31.322 1.00 86.19 108 ALA A CA 1
ATOM 855 C C . ALA A 1 108 ? 14.961 11.066 -32.520 1.00 86.19 108 ALA A C 1
ATOM 857 O O . ALA A 1 108 ? 15.411 11.842 -33.352 1.00 86.19 108 ALA A O 1
ATOM 858 N N . GLU A 1 109 ? 13.694 10.648 -32.551 1.00 83.50 109 GLU A N 1
ATOM 859 C CA . GLU A 1 109 ? 12.735 11.021 -33.600 1.00 83.50 109 GLU A CA 1
ATOM 860 C C . GLU A 1 109 ? 12.477 12.537 -33.641 1.00 83.50 109 GLU A C 1
ATOM 862 O O . GLU A 1 109 ? 12.505 13.150 -34.704 1.00 83.50 109 GLU A O 1
ATOM 867 N N . VAL A 1 110 ? 12.317 13.183 -32.480 1.00 84.50 110 VAL A N 1
ATOM 868 C CA . VAL A 1 110 ? 12.199 14.650 -32.390 1.00 84.50 110 VAL A CA 1
ATOM 869 C C . VAL A 1 110 ? 13.483 15.357 -32.834 1.00 84.50 110 VAL A C 1
ATOM 871 O O . VAL A 1 110 ? 13.404 16.455 -33.378 1.00 84.50 110 VAL A O 1
ATOM 874 N N . ALA A 1 111 ? 14.660 14.775 -32.590 1.00 84.56 111 ALA A N 1
ATOM 875 C CA . ALA A 1 111 ? 15.925 15.348 -33.040 1.00 84.56 111 ALA A CA 1
ATOM 876 C C . ALA A 1 111 ? 16.072 15.279 -34.568 1.00 84.56 111 ALA A C 1
ATOM 878 O O . ALA A 1 111 ? 16.504 16.264 -35.157 1.00 84.56 111 ALA A O 1
ATOM 879 N N . GLU A 1 112 ? 15.650 14.181 -35.203 1.00 79.56 112 GLU A N 1
ATOM 880 C CA . GLU A 1 112 ? 15.663 14.050 -36.670 1.00 79.56 112 GLU A CA 1
ATOM 881 C C . GLU A 1 112 ? 14.647 14.986 -37.345 1.00 79.56 112 GLU A C 1
ATOM 883 O O . GLU A 1 112 ? 14.958 15.638 -38.332 1.00 79.56 112 GLU A O 1
ATOM 888 N N . LEU A 1 113 ? 13.453 15.168 -36.771 1.00 74.06 113 LEU A N 1
ATOM 889 C CA . LEU A 1 113 ? 12.462 16.118 -37.307 1.00 74.06 113 LEU A CA 1
ATOM 890 C C . LEU A 1 113 ? 12.874 17.595 -37.159 1.00 74.06 113 LEU A C 1
ATOM 892 O O . LEU A 1 113 ? 12.310 18.475 -37.812 1.00 74.06 113 LEU A O 1
ATOM 896 N N . ARG A 1 114 ? 13.826 17.892 -36.267 1.00 64.69 114 ARG A N 1
ATOM 897 C CA . ARG A 1 114 ? 14.365 19.246 -36.078 1.00 64.69 114 ARG A CA 1
ATOM 898 C C . ARG A 1 114 ? 15.470 19.587 -37.070 1.00 64.69 114 ARG A C 1
ATOM 900 O O . ARG A 1 114 ? 15.656 20.768 -37.320 1.00 64.69 114 ARG A O 1
ATOM 907 N N . THR A 1 115 ? 16.158 18.604 -37.651 1.00 58.31 115 THR A N 1
ATOM 908 C CA . THR A 1 115 ? 17.192 18.858 -38.669 1.00 58.31 115 THR A CA 1
ATOM 909 C C . THR A 1 115 ? 16.626 19.230 -40.043 1.00 58.31 115 THR A C 1
ATOM 911 O O . THR A 1 115 ? 17.380 19.697 -40.887 1.00 58.31 115 THR A O 1
ATOM 914 N N . ASP A 1 116 ? 15.309 19.100 -40.244 1.00 55.00 116 ASP A N 1
ATOM 915 C CA . ASP A 1 116 ? 14.622 19.444 -41.499 1.00 55.00 116 ASP A CA 1
ATOM 916 C C . ASP A 1 116 ? 13.886 20.805 -41.460 1.00 55.00 116 ASP A C 1
ATOM 918 O O . ASP A 1 116 ? 13.225 21.164 -42.430 1.00 55.00 116 ASP A O 1
ATOM 922 N N . ASN A 1 117 ? 13.969 21.573 -40.361 1.00 53.66 117 ASN A N 1
ATOM 923 C CA . ASN A 1 117 ? 13.258 22.859 -40.190 1.00 53.66 117 ASN A CA 1
ATOM 924 C C . ASN A 1 117 ? 14.179 24.090 -40.062 1.00 53.66 117 ASN A C 1
ATOM 926 O O . ASN A 1 117 ? 13.735 25.146 -39.610 1.00 53.66 117 ASN A O 1
ATOM 930 N N . ASP A 1 118 ? 15.439 23.992 -40.485 1.00 52.38 118 ASP A N 1
ATOM 931 C CA . ASP A 1 118 ? 16.321 25.158 -40.610 1.00 52.38 118 ASP A CA 1
ATOM 932 C C . ASP A 1 118 ? 16.048 25.906 -41.931 1.00 52.38 118 ASP A C 1
ATOM 934 O O . ASP A 1 118 ? 16.918 25.962 -42.787 1.00 52.38 118 ASP A O 1
ATOM 938 N N . GLU A 1 119 ? 14.839 26.445 -42.127 1.00 52.56 119 GLU A N 1
ATOM 939 C CA . GLU A 1 119 ? 14.563 27.563 -43.052 1.00 52.56 119 GLU A CA 1
ATOM 940 C C . GLU A 1 119 ? 13.105 28.038 -42.895 1.00 52.56 119 GLU A C 1
ATOM 942 O O . GLU A 1 119 ? 12.194 27.537 -43.541 1.00 52.56 119 GLU A O 1
ATOM 947 N N . GLU A 1 120 ? 12.884 28.968 -41.961 1.00 45.72 120 GLU A N 1
ATOM 948 C CA . GLU A 1 120 ? 12.098 30.207 -42.123 1.00 45.72 120 GLU A CA 1
ATOM 949 C C . GLU A 1 120 ? 11.801 30.792 -40.732 1.00 45.72 120 GLU A C 1
ATOM 951 O O . GLU A 1 120 ? 10.854 30.413 -40.038 1.00 45.72 120 GLU A O 1
ATOM 956 N N . ASP A 1 121 ? 12.626 31.758 -40.318 1.00 45.72 121 ASP A N 1
ATOM 957 C CA . ASP A 1 121 ? 12.279 32.687 -39.243 1.00 45.72 121 ASP A CA 1
ATOM 958 C C . ASP A 1 121 ? 11.016 33.456 -39.663 1.00 45.72 121 ASP A C 1
ATOM 960 O O . ASP A 1 121 ? 11.080 34.424 -40.424 1.00 45.72 121 ASP A O 1
ATOM 964 N N . ILE A 1 122 ? 9.846 33.039 -39.173 1.00 51.88 122 ILE A N 1
ATOM 965 C CA . ILE A 1 122 ? 8.617 33.822 -39.326 1.00 51.88 122 ILE A CA 1
ATOM 966 C C . ILE A 1 122 ? 8.743 35.063 -38.433 1.00 51.88 122 ILE A C 1
ATOM 968 O O . ILE A 1 122 ? 8.437 35.043 -37.237 1.00 51.88 122 ILE A O 1
ATOM 972 N N . THR A 1 123 ? 9.198 36.168 -39.017 1.00 38.94 123 THR A N 1
ATOM 973 C CA . THR A 1 123 ? 9.197 37.488 -38.389 1.00 38.94 123 THR A CA 1
ATOM 974 C C . THR A 1 123 ? 7.771 38.043 -38.350 1.00 38.94 123 THR A C 1
ATOM 976 O O . THR A 1 123 ? 7.220 38.513 -39.341 1.00 38.94 123 THR A O 1
ATOM 979 N N . PHE A 1 124 ? 7.144 38.014 -37.172 1.00 48.19 124 PHE A N 1
ATOM 980 C CA . PHE A 1 124 ? 5.893 38.737 -36.932 1.00 48.19 124 PHE A CA 1
ATOM 981 C C . PHE A 1 124 ? 6.192 40.210 -36.617 1.00 48.19 124 PHE A C 1
ATOM 983 O O . PHE A 1 124 ? 6.441 40.577 -35.466 1.00 48.19 124 PHE A O 1
ATOM 990 N N . GLU A 1 125 ? 6.150 41.074 -37.634 1.00 41.62 125 GLU A N 1
ATOM 991 C CA . GLU A 1 125 ? 6.132 42.526 -37.436 1.00 41.62 125 GLU A CA 1
ATOM 992 C C . GLU A 1 125 ? 4.771 42.967 -36.873 1.00 41.62 125 GLU A C 1
ATOM 994 O O . GLU A 1 125 ? 3.771 43.085 -37.580 1.00 41.62 125 GLU A O 1
ATOM 999 N N . PHE A 1 126 ? 4.723 43.244 -35.568 1.00 44.06 126 PHE A N 1
ATOM 1000 C CA . PHE A 1 126 ? 3.603 43.963 -34.966 1.00 44.06 126 PHE A CA 1
ATOM 1001 C C . PHE A 1 126 ? 3.696 45.448 -35.331 1.00 44.06 126 PHE A C 1
ATOM 1003 O O . PHE A 1 126 ? 4.409 46.219 -34.684 1.00 44.06 126 PHE A O 1
ATOM 1010 N N . ALA A 1 127 ? 2.941 45.866 -36.347 1.00 49.00 127 ALA A N 1
ATOM 1011 C CA . ALA A 1 127 ? 2.703 47.277 -36.619 1.00 49.00 127 ALA A CA 1
ATOM 1012 C C . ALA A 1 127 ? 1.989 47.919 -35.413 1.00 49.00 127 ALA A C 1
ATOM 1014 O O . ALA A 1 127 ? 0.827 47.637 -35.121 1.00 49.00 127 ALA A O 1
ATOM 1015 N N . ARG A 1 128 ? 2.699 48.779 -34.676 1.00 50.53 128 ARG A N 1
ATOM 1016 C CA . ARG A 1 128 ? 2.113 49.647 -33.648 1.00 50.53 128 ARG A CA 1
ATOM 1017 C C . ARG A 1 128 ? 1.557 50.890 -34.342 1.00 50.53 128 ARG A C 1
ATOM 1019 O O . ARG A 1 128 ? 2.330 51.684 -34.870 1.00 50.53 128 ARG A O 1
ATOM 1026 N N . GLU A 1 129 ? 0.241 51.078 -34.322 1.00 57.28 129 GLU A N 1
ATOM 1027 C CA . GLU A 1 129 ? -0.367 52.342 -34.751 1.00 57.28 129 GLU A CA 1
ATOM 1028 C C . GLU A 1 129 ? 0.081 53.505 -33.838 1.00 57.28 129 GLU A C 1
ATOM 1030 O O . GLU A 1 129 ? 0.199 53.327 -32.616 1.00 57.28 129 GLU A O 1
ATOM 1035 N N . PRO A 1 130 ? 0.344 54.705 -34.391 1.00 54.69 130 PRO A N 1
ATOM 1036 C CA . PRO A 1 130 ? 0.748 55.857 -33.599 1.00 54.69 130 PRO A CA 1
ATOM 1037 C C . PRO A 1 130 ? -0.430 56.391 -32.775 1.00 54.69 130 PRO A C 1
ATOM 1039 O O . PRO A 1 130 ? -1.502 56.689 -33.298 1.00 54.69 130 PRO A O 1
ATOM 1042 N N . LYS A 1 131 ? -0.211 56.566 -31.467 1.00 56.31 131 LYS A N 1
ATOM 1043 C CA . LYS A 1 131 ? -1.146 57.280 -30.591 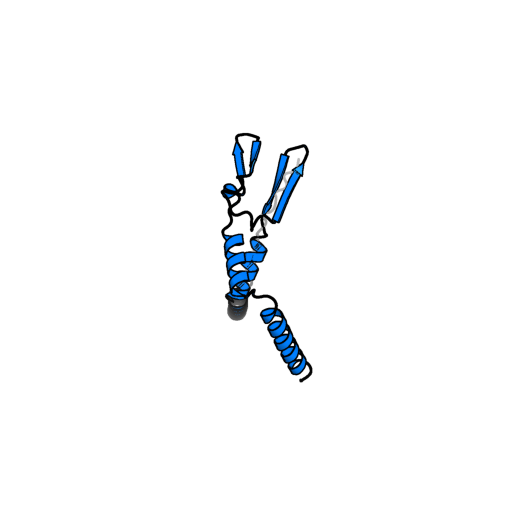1.00 56.31 131 LYS A CA 1
ATOM 1044 C C . LYS A 1 131 ? -1.201 58.748 -31.016 1.00 56.31 131 LYS A C 1
ATOM 1046 O O . LYS A 1 131 ? -0.206 59.458 -30.909 1.00 56.31 131 LYS A O 1
ATOM 1051 N N . THR A 1 132 ? -2.366 59.205 -31.458 1.00 50.56 132 THR A N 1
ATOM 1052 C CA . THR A 1 132 ? -2.661 60.626 -31.647 1.00 50.56 132 THR A CA 1
ATOM 1053 C C . THR A 1 132 ? -2.688 61.326 -30.289 1.00 50.56 132 THR A C 1
ATOM 1055 O O . THR A 1 132 ? -3.603 61.122 -29.489 1.00 50.56 132 THR A O 1
ATOM 1058 N N . GLU A 1 133 ? -1.682 62.155 -30.022 1.00 48.28 133 GLU A N 1
ATOM 1059 C CA . GLU A 1 133 ? -1.723 63.148 -28.952 1.00 48.28 133 GLU A CA 1
ATOM 1060 C C . GLU A 1 133 ? -2.826 64.165 -29.264 1.00 48.28 133 GLU A C 1
ATOM 1062 O O . GLU A 1 133 ? -2.766 64.869 -30.271 1.00 48.28 133 GLU A O 1
ATOM 1067 N N . THR A 1 134 ? -3.832 64.268 -28.395 1.00 47.69 134 THR A N 1
ATOM 1068 C CA . THR A 1 134 ? -4.733 65.426 -28.386 1.00 47.69 134 THR A CA 1
ATOM 1069 C C . THR A 1 134 ? -4.440 66.212 -27.117 1.00 47.69 134 THR A C 1
ATOM 1071 O O . THR A 1 134 ? -4.717 65.750 -26.013 1.00 47.69 134 THR A O 1
ATOM 1074 N N . LYS A 1 135 ? -3.800 67.370 -27.297 1.00 47.22 135 LYS A N 1
ATOM 1075 C CA . LYS A 1 135 ? -3.521 68.363 -26.256 1.00 47.22 135 LYS A CA 1
ATOM 1076 C C . LYS A 1 135 ? -4.818 68.902 -25.645 1.00 47.22 135 LYS A C 1
ATOM 1078 O O . LYS A 1 135 ? -5.746 69.256 -26.372 1.00 47.22 135 LYS A O 1
ATOM 1083 N N . SER A 1 136 ? -4.817 69.087 -24.331 1.00 45.53 136 SER A N 1
ATOM 1084 C CA . SER A 1 136 ? -5.498 70.185 -23.633 1.00 45.53 136 SER A CA 1
ATOM 1085 C C . SER A 1 136 ? -4.669 70.564 -22.419 1.00 45.53 136 SER A C 1
ATOM 1087 O O . SER A 1 136 ? -4.136 69.630 -21.780 1.00 45.53 136 SER A O 1
#

Foldseek 3Di:
DPPVPVVVVVVVVVVVVVCVVPVDDPVNLLVVLVCLLPDDPCQQWDDDPPAIDGDDCVRDPCPQWPDWDQDPRGIDTDGHDNVVSVVSNCVVVVVVVVVVVVVVVVVVVVVVVVVPPPDDDPDDDDDDDDDDDDDD

Sequence (136 aa):
MLRNAKVQAEVKRLRQIMQHHLDVGVSDLVQYCLKVVGADLGDYVTFNGFNVKLADSKTVDTSVVSEVKQGKDGISIKMEDKKWAWEMLAKYLGFDAMEELKKEKLKAEVAELRTDNDEEDITFEFAREPKTETKS

Organism: Acidaminococcus intestini (strain RyC-MR95) (NCBI:txid568816)

Secondary structure (DSSP, 8-state):
--HHHHHHHHHHHHHHHHHHHS---HHHHHHHHHHHHH--HHHHEEEETTEEEEPPTTTS-GGGEEEEEEETTEEEEEE--HHHHHHHHHHHHTHHHHHHHHHHHHHHHHHHHHTT--S---------PPP-----

InterPro domains:
  IPR005335 Terminase small subunit [PF03592] (2-109)
  IPR052404 SPP1-like small terminase [PTHR41328] (2-120)